Protein AF-A0A6A7Y9S2-F1 (afdb_monomer)

Secondary structure (DSSP, 8-state):
-HHHHHHHHHHHHHHHHTT-HHHHHHHHHHHHHHHHHHHHHHHH-TTTTTT-GGG----TTS---GGG--

Structure (mmCIF, N/CA/C/O backbone):
data_AF-A0A6A7Y9S2-F1
#
_entry.id   AF-A0A6A7Y9S2-F1
#
loop_
_atom_site.group_PDB
_atom_site.id
_atom_site.type_symbol
_atom_site.label_atom_id
_atom_site.label_alt_id
_atom_site.label_comp_id
_atom_site.label_asym_id
_atom_site.label_entity_id
_atom_site.label_seq_id
_atom_site.pdbx_PDB_ins_code
_atom_site.Cartn_x
_atom_site.Cartn_y
_atom_site.Cartn_z
_atom_site.occupancy
_atom_site.B_iso_or_equiv
_atom_site.auth_seq_id
_atom_site.auth_comp_id
_atom_site.auth_asym_id
_atom_site.auth_atom_id
_atom_site.pdbx_PDB_model_num
ATOM 1 N N . MET A 1 1 ? 1.039 -8.996 -8.433 1.00 66.88 1 MET A N 1
ATOM 2 C CA . MET A 1 1 ? -0.397 -9.213 -8.735 1.00 66.88 1 MET A CA 1
ATOM 3 C C . MET A 1 1 ? -1.248 -8.127 -8.085 1.00 66.88 1 MET A C 1
ATOM 5 O O . MET A 1 1 ? -1.463 -8.162 -6.875 1.00 66.88 1 MET A O 1
ATOM 9 N N . MET A 1 2 ? -1.734 -7.166 -8.876 1.00 70.88 2 MET A N 1
ATOM 10 C CA . MET A 1 2 ? -2.497 -5.996 -8.398 1.00 70.88 2 MET A CA 1
ATOM 11 C C . MET A 1 2 ? -3.736 -6.350 -7.552 1.00 70.88 2 MET A C 1
ATOM 13 O O . MET A 1 2 ? -4.095 -5.601 -6.649 1.00 70.88 2 MET A O 1
ATOM 17 N N . PHE A 1 3 ? -4.347 -7.519 -7.777 1.00 71.25 3 PHE A N 1
ATOM 18 C CA . PHE A 1 3 ? -5.492 -8.024 -7.005 1.00 71.25 3 PHE A CA 1
ATOM 19 C C . PHE A 1 3 ? -5.264 -8.016 -5.482 1.00 71.25 3 PHE A C 1
ATOM 21 O O . PHE A 1 3 ? -6.150 -7.627 -4.724 1.00 71.25 3 PHE A O 1
ATOM 28 N N . VAL A 1 4 ? -4.060 -8.378 -5.024 1.00 72.69 4 VAL A N 1
ATOM 29 C CA . VAL A 1 4 ? -3.727 -8.431 -3.588 1.00 72.69 4 VAL A CA 1
ATOM 30 C C . VAL A 1 4 ? -3.757 -7.034 -2.961 1.00 72.69 4 VAL A C 1
ATOM 32 O O . VAL A 1 4 ? -4.210 -6.873 -1.830 1.00 72.69 4 VAL A O 1
ATOM 35 N N . VAL A 1 5 ? -3.332 -6.013 -3.709 1.00 75.06 5 VAL A N 1
ATOM 36 C CA . VAL A 1 5 ? -3.330 -4.614 -3.257 1.00 75.06 5 VAL A CA 1
ATOM 37 C C . VAL A 1 5 ? -4.767 -4.131 -3.046 1.00 75.06 5 VAL A C 1
ATOM 39 O O . VAL A 1 5 ? -5.085 -3.597 -1.984 1.00 75.06 5 VAL A O 1
ATOM 42 N N . PHE A 1 6 ? -5.661 -4.400 -4.001 1.00 74.19 6 PHE A N 1
ATOM 43 C CA . PHE A 1 6 ? -7.080 -4.054 -3.875 1.00 74.19 6 PHE A CA 1
ATOM 44 C C . PHE A 1 6 ? -7.785 -4.818 -2.747 1.00 74.19 6 PHE A C 1
ATOM 46 O O . PHE A 1 6 ? -8.582 -4.224 -2.022 1.00 74.19 6 PHE A O 1
ATOM 53 N N . ALA A 1 7 ? -7.466 -6.100 -2.541 1.00 78.88 7 ALA A N 1
ATOM 54 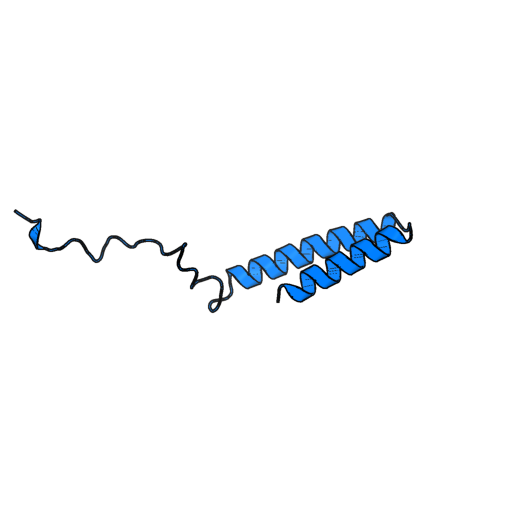C CA . ALA A 1 7 ? -8.029 -6.888 -1.445 1.00 78.88 7 ALA A CA 1
ATOM 55 C C . ALA A 1 7 ? -7.639 -6.322 -0.066 1.00 78.88 7 ALA A C 1
ATOM 57 O O . ALA A 1 7 ? -8.483 -6.200 0.823 1.00 78.88 7 ALA A O 1
ATOM 58 N N . VAL A 1 8 ? -6.375 -5.915 0.102 1.00 76.94 8 VAL A N 1
ATOM 59 C CA . VAL A 1 8 ? -5.887 -5.292 1.344 1.00 76.94 8 VAL A CA 1
ATOM 60 C C . VAL A 1 8 ? -6.508 -3.907 1.553 1.00 76.94 8 VAL A C 1
ATOM 62 O O . VAL A 1 8 ? -6.875 -3.579 2.681 1.00 76.94 8 VAL A O 1
ATOM 65 N N . LEU A 1 9 ? -6.703 -3.120 0.487 1.00 77.00 9 LEU A N 1
ATOM 66 C CA . LEU A 1 9 ? -7.408 -1.835 0.563 1.00 77.00 9 LEU A CA 1
ATOM 67 C C . LEU A 1 9 ? -8.863 -2.010 1.021 1.00 77.00 9 LEU A C 1
ATOM 69 O O . LEU A 1 9 ? -9.324 -1.289 1.904 1.00 77.00 9 LEU A O 1
ATOM 73 N N . ALA A 1 10 ? -9.577 -2.983 0.449 1.00 80.31 10 ALA A N 1
ATOM 74 C CA . ALA A 1 10 ? -10.954 -3.289 0.826 1.00 80.31 10 ALA A CA 1
ATOM 75 C C . ALA A 1 10 ? -11.049 -3.729 2.297 1.00 80.31 10 ALA A C 1
ATOM 77 O O . ALA A 1 10 ? -11.922 -3.267 3.030 1.00 80.31 10 ALA A O 1
ATOM 78 N N . LEU A 1 11 ? -10.105 -4.551 2.763 1.00 78.69 11 LEU A N 1
ATOM 79 C CA . LEU A 1 11 ? -9.999 -4.931 4.173 1.00 78.69 11 LEU A CA 1
ATOM 80 C C . LEU A 1 11 ? -9.745 -3.723 5.082 1.00 78.69 11 LEU A C 1
ATOM 82 O O . LEU A 1 11 ? -10.403 -3.588 6.113 1.00 78.69 11 LEU A O 1
ATOM 86 N N . ALA A 1 12 ? -8.841 -2.820 4.694 1.00 75.44 12 ALA A N 1
ATOM 87 C CA . ALA A 1 12 ? -8.580 -1.589 5.437 1.00 75.44 12 ALA A CA 1
ATOM 88 C C . ALA A 1 12 ? -9.840 -0.710 5.548 1.00 75.44 12 ALA A C 1
ATOM 90 O O . ALA A 1 12 ? -10.118 -0.173 6.623 1.00 75.44 12 ALA A O 1
ATOM 91 N N . LEU A 1 13 ? -10.637 -0.625 4.477 1.00 76.69 13 LEU A N 1
ATOM 92 C CA . LEU A 1 13 ? -11.911 0.097 4.456 1.00 76.69 13 LEU A CA 1
ATOM 93 C C . LEU A 1 13 ? -12.939 -0.525 5.417 1.00 76.69 13 LEU A C 1
ATOM 95 O O . LEU A 1 13 ? -13.531 0.186 6.228 1.00 76.69 13 LEU A O 1
ATOM 99 N N . VAL A 1 14 ? 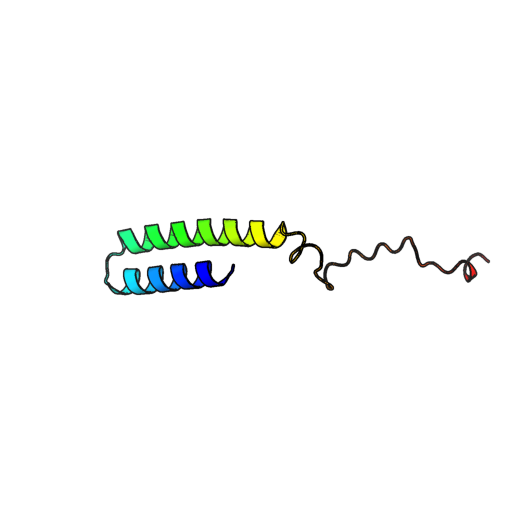-13.113 -1.851 5.380 1.00 80.31 14 VAL A N 1
ATOM 100 C CA . VAL A 1 14 ? -14.058 -2.581 6.250 1.00 80.31 14 VAL A CA 1
ATOM 101 C C . VAL A 1 14 ? -13.660 -2.472 7.727 1.00 80.31 14 VAL A C 1
ATOM 103 O O . VAL A 1 14 ? -14.509 -2.246 8.590 1.00 80.31 14 VAL A O 1
ATOM 106 N N . VAL A 1 15 ? -12.364 -2.566 8.038 1.00 75.75 15 VAL A N 1
ATOM 107 C CA . VAL A 1 15 ? -11.847 -2.409 9.409 1.00 75.75 15 VAL A CA 1
ATOM 108 C C . VAL A 1 15 ? -11.991 -0.966 9.902 1.00 75.75 15 VAL A C 1
ATOM 110 O O . VAL A 1 15 ? -12.316 -0.741 11.071 1.00 75.75 15 VAL A O 1
ATOM 113 N N . GLY A 1 16 ? -11.794 0.017 9.019 1.00 69.88 16 GLY A N 1
ATOM 114 C CA . GLY A 1 16 ? -12.054 1.428 9.302 1.00 69.88 16 GLY A CA 1
ATOM 115 C C . GLY A 1 16 ? -13.526 1.718 9.593 1.00 69.88 16 GLY A C 1
ATOM 116 O O . GLY A 1 16 ? -13.824 2.481 10.514 1.00 69.88 16 GLY A O 1
ATOM 117 N N . TRP A 1 17 ? -14.437 1.049 8.881 1.00 74.69 17 TRP A N 1
ATOM 118 C CA . TRP A 1 17 ? -15.883 1.168 9.078 1.00 74.69 17 TRP A CA 1
ATOM 119 C C . TRP A 1 17 ? -16.337 0.696 10.467 1.00 74.69 17 TRP A C 1
ATOM 121 O O . TRP A 1 17 ? -17.216 1.300 11.073 1.00 74.69 17 TRP A O 1
ATOM 131 N N . PHE A 1 18 ? -15.679 -0.320 11.035 1.00 77.12 18 PHE A N 1
ATOM 132 C CA . PHE A 1 18 ? -15.951 -0.818 12.392 1.00 77.12 18 PHE A CA 1
ATOM 133 C C . PHE A 1 18 ? -15.440 0.099 13.529 1.00 77.12 18 PHE A C 1
ATOM 135 O O . PHE A 1 18 ? -15.512 -0.260 14.705 1.00 77.12 18 PHE A O 1
ATOM 142 N N . GLY A 1 19 ? -14.917 1.292 13.219 1.00 69.25 19 GLY A N 1
ATOM 143 C CA . GLY A 1 19 ? -14.666 2.358 14.200 1.00 69.25 19 GLY A CA 1
ATOM 144 C C . GLY A 1 19 ? -13.350 2.257 14.980 1.00 69.25 19 GLY A C 1
ATOM 145 O O . GLY A 1 19 ? -13.008 3.160 15.749 1.00 69.25 19 GLY A O 1
ATOM 146 N N . ARG A 1 20 ? -12.537 1.216 14.762 1.00 69.94 20 ARG A N 1
ATOM 147 C CA . ARG A 1 20 ? -11.208 1.080 15.383 1.00 69.94 20 ARG A CA 1
ATOM 148 C C . ARG A 1 20 ? -10.157 1.927 14.651 1.00 69.94 20 ARG A C 1
ATOM 150 O O . ARG A 1 20 ? -9.242 1.399 14.024 1.00 69.94 20 ARG A O 1
ATOM 157 N N . ARG A 1 21 ? -10.251 3.258 14.792 1.00 71.88 21 ARG A N 1
ATOM 158 C CA . ARG A 1 21 ? -9.378 4.260 14.132 1.00 71.88 21 ARG A CA 1
ATOM 159 C C . ARG A 1 21 ? -7.876 3.951 14.214 1.00 71.88 21 ARG A C 1
ATOM 161 O O . ARG A 1 21 ? -7.183 4.080 13.213 1.00 71.88 21 ARG A O 1
ATOM 168 N N . LYS A 1 22 ? -7.369 3.506 15.373 1.00 79.62 22 LYS A N 1
ATOM 169 C CA . LYS A 1 22 ? -5.940 3.161 15.545 1.00 79.62 22 LYS A CA 1
ATOM 170 C C . LYS A 1 22 ? -5.512 1.994 14.647 1.00 79.62 22 LYS A C 1
ATOM 172 O O . LYS A 1 22 ? -4.461 2.053 14.024 1.00 79.62 22 LYS A O 1
ATOM 177 N N . TRP A 1 23 ? -6.348 0.964 14.548 1.00 75.12 23 TRP A N 1
ATOM 178 C CA . TRP A 1 23 ? -6.090 -0.202 13.704 1.00 75.12 23 TRP A CA 1
ATOM 179 C C . TRP A 1 23 ? -6.258 0.124 12.219 1.00 75.12 23 TRP A C 1
ATOM 181 O O . TRP A 1 23 ? -5.466 -0.338 11.406 1.00 75.12 23 TRP A O 1
ATOM 191 N N . ALA A 1 24 ? -7.219 0.984 11.876 1.00 72.31 24 ALA A N 1
ATOM 192 C CA . ALA A 1 24 ? -7.410 1.467 10.510 1.00 72.31 24 ALA A CA 1
ATOM 193 C C . ALA A 1 24 ? -6.176 2.214 9.977 1.00 72.31 24 ALA A C 1
ATOM 195 O O . ALA A 1 24 ? -5.762 1.977 8.848 1.00 72.31 24 ALA A O 1
ATOM 196 N N . LEU A 1 25 ? -5.545 3.060 10.802 1.00 80.00 25 LEU A N 1
ATOM 197 C CA . LEU A 1 25 ? -4.313 3.767 10.430 1.00 80.00 25 LEU A CA 1
ATOM 198 C C . LEU A 1 25 ? -3.132 2.812 10.209 1.00 80.00 25 LEU A C 1
ATOM 200 O O . LEU A 1 25 ? -2.377 2.988 9.256 1.00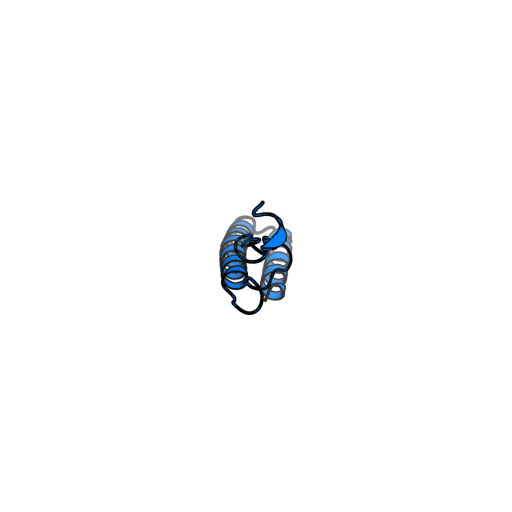 80.00 25 LEU A O 1
ATOM 204 N N . ILE A 1 26 ? -2.993 1.779 11.048 1.00 83.81 26 ILE A N 1
ATOM 205 C CA . ILE A 1 26 ? -1.954 0.752 10.873 1.00 83.81 26 ILE A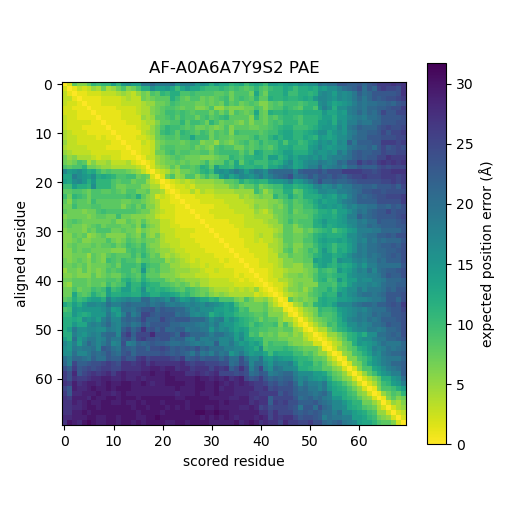 CA 1
ATOM 206 C C . ILE A 1 26 ? -2.190 -0.027 9.573 1.00 83.81 26 ILE A C 1
ATOM 208 O O . ILE A 1 26 ? -1.257 -0.193 8.789 1.00 83.81 26 ILE A O 1
ATOM 212 N N . LEU A 1 27 ? -3.429 -0.456 9.301 1.00 75.06 27 LEU A N 1
ATOM 213 C CA . LEU A 1 27 ? -3.765 -1.137 8.047 1.00 75.06 27 LEU A CA 1
ATOM 214 C C . LEU A 1 27 ? -3.537 -0.244 6.823 1.00 75.06 27 LEU A C 1
ATOM 216 O O . LEU A 1 27 ? -3.053 -0.733 5.806 1.00 75.06 27 LEU A O 1
ATOM 220 N N . LEU A 1 28 ? -3.837 1.052 6.918 1.00 79.38 28 LEU A N 1
ATOM 221 C CA . LEU A 1 28 ? -3.591 2.014 5.845 1.00 79.38 28 LEU A CA 1
ATOM 222 C C . LEU A 1 28 ? -2.091 2.172 5.559 1.00 79.38 28 LEU A C 1
ATOM 224 O O . LEU A 1 28 ? -1.680 2.204 4.401 1.00 79.38 28 LEU A O 1
ATOM 228 N N . PHE A 1 29 ? -1.261 2.231 6.601 1.00 86.81 29 PHE A N 1
ATOM 229 C CA . PHE A 1 29 ? 0.190 2.288 6.440 1.00 86.81 29 PHE A CA 1
ATOM 230 C C . PHE A 1 29 ? 0.738 1.009 5.793 1.00 86.81 29 PHE A C 1
ATOM 232 O O . PHE A 1 29 ? 1.517 1.074 4.843 1.00 86.81 29 PHE A O 1
ATOM 239 N N . VAL A 1 30 ? 0.281 -0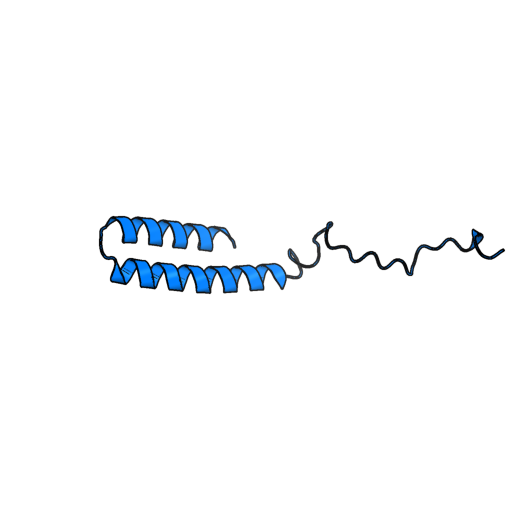.161 6.252 1.00 82.94 30 VAL A N 1
ATOM 240 C CA . VAL A 1 30 ? 0.642 -1.456 5.654 1.00 82.94 30 VAL A CA 1
ATOM 241 C C . VAL A 1 30 ? 0.198 -1.530 4.193 1.00 82.94 30 VAL A C 1
ATOM 243 O O . VAL A 1 30 ? 0.967 -1.998 3.354 1.00 82.94 30 VAL A O 1
ATOM 246 N N . PHE A 1 31 ? -0.992 -1.017 3.865 1.00 83.06 31 PHE A N 1
ATOM 247 C CA . PHE A 1 31 ? -1.465 -0.898 2.488 1.00 83.06 31 PHE A CA 1
ATOM 248 C C . PHE A 1 31 ? -0.497 -0.073 1.631 1.00 83.06 31 PHE A C 1
ATOM 250 O O . PHE A 1 31 ? -0.119 -0.525 0.553 1.00 83.06 31 PHE A O 1
ATOM 257 N N . PHE A 1 32 ? -0.039 1.084 2.116 1.00 83.94 32 PHE A N 1
ATOM 258 C CA . PHE A 1 32 ? 0.924 1.920 1.395 1.00 83.94 32 PHE A CA 1
ATOM 259 C C . PHE A 1 32 ? 2.247 1.196 1.131 1.00 83.94 32 PHE A C 1
ATOM 261 O O . PHE A 1 32 ? 2.722 1.178 -0.003 1.00 83.94 32 PHE A O 1
ATOM 268 N N . VAL A 1 33 ? 2.824 0.555 2.151 1.00 87.62 33 VAL A N 1
ATOM 269 C CA . VAL A 1 33 ? 4.079 -0.203 2.005 1.00 87.62 33 VAL A CA 1
ATOM 270 C C . VAL A 1 33 ? 3.915 -1.344 1.000 1.00 87.62 33 VAL A C 1
ATOM 272 O O . VAL A 1 33 ? 4.780 -1.562 0.149 1.00 87.62 33 VAL A O 1
ATOM 275 N N . LEU A 1 34 ? 2.791 -2.059 1.066 1.00 81.69 34 LEU A N 1
ATOM 276 C CA . LEU A 1 34 ? 2.499 -3.163 0.161 1.00 81.69 34 LEU A CA 1
ATOM 277 C C . LEU A 1 34 ? 2.280 -2.673 -1.275 1.00 81.69 34 LEU A C 1
ATOM 279 O O . LEU A 1 34 ? 2.797 -3.286 -2.206 1.00 81.69 34 LEU A O 1
ATOM 283 N N . ALA A 1 35 ? 1.573 -1.555 -1.451 1.00 80.50 35 ALA A N 1
ATOM 284 C CA . ALA A 1 35 ? 1.358 -0.925 -2.747 1.00 80.50 35 ALA A CA 1
ATOM 285 C C . ALA A 1 35 ? 2.688 -0.511 -3.386 1.00 80.50 35 ALA A C 1
ATOM 287 O O . ALA A 1 35 ? 2.939 -0.876 -4.530 1.00 80.50 35 ALA A O 1
ATOM 288 N N . ILE A 1 36 ? 3.573 0.156 -2.635 1.00 84.50 36 ILE A N 1
ATOM 289 C CA . ILE A 1 36 ? 4.912 0.543 -3.107 1.00 84.50 36 ILE A CA 1
ATOM 290 C C . ILE A 1 36 ? 5.710 -0.695 -3.523 1.00 84.50 36 ILE A C 1
ATOM 292 O O . ILE A 1 36 ? 6.253 -0.736 -4.624 1.00 84.50 36 ILE A O 1
ATOM 296 N N . LYS A 1 37 ? 5.750 -1.735 -2.681 1.00 83.12 37 LYS A N 1
ATOM 297 C CA . LYS A 1 37 ? 6.488 -2.969 -2.979 1.00 83.12 37 LYS A CA 1
ATOM 298 C C . LYS A 1 37 ? 5.978 -3.654 -4.248 1.00 83.12 37 LYS A C 1
ATOM 300 O O . LYS A 1 37 ? 6.787 -4.053 -5.080 1.00 83.12 37 LYS A O 1
ATOM 305 N N . VAL A 1 38 ? 4.660 -3.798 -4.396 1.00 78.44 38 VAL A N 1
ATOM 306 C CA . VAL A 1 38 ? 4.052 -4.424 -5.581 1.00 78.44 38 VAL A CA 1
ATOM 307 C C . VAL A 1 38 ? 4.293 -3.572 -6.823 1.00 78.44 38 VAL A C 1
ATOM 309 O O . VAL A 1 38 ? 4.630 -4.123 -7.861 1.00 78.44 38 VAL A O 1
ATOM 312 N N . PHE A 1 39 ? 4.192 -2.249 -6.708 1.00 76.00 39 PHE A N 1
ATOM 313 C CA 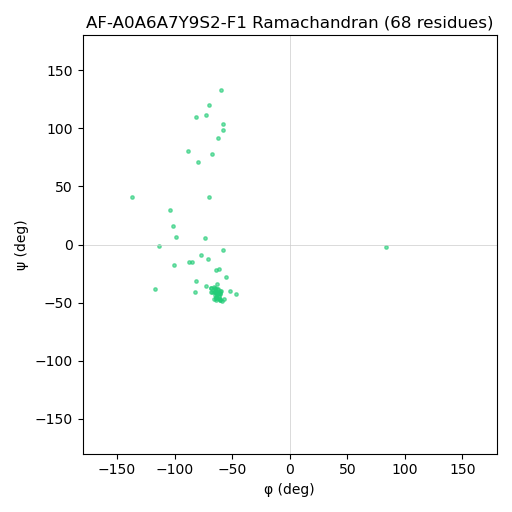. PHE A 1 39 ? 4.436 -1.323 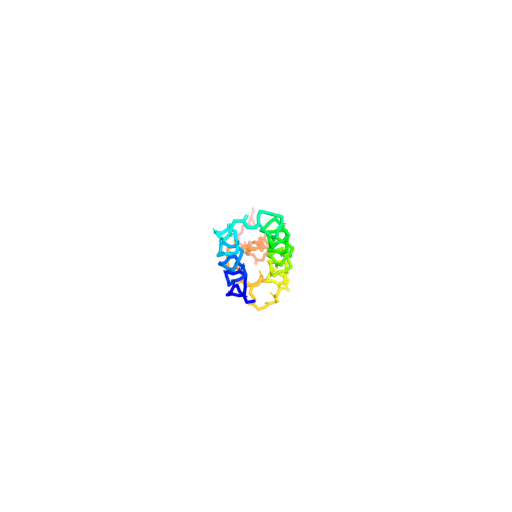-7.810 1.00 76.00 39 PHE A CA 1
ATOM 314 C C . PHE A 1 39 ? 5.890 -1.371 -8.298 1.00 76.00 39 PHE A C 1
ATOM 316 O O . PHE A 1 39 ? 6.126 -1.487 -9.498 1.00 76.00 39 PHE A O 1
ATOM 323 N N . LEU A 1 40 ? 6.868 -1.364 -7.382 1.00 78.75 40 LEU A N 1
ATOM 324 C CA . LEU A 1 40 ? 8.279 -1.540 -7.742 1.00 78.75 40 LEU A CA 1
ATOM 325 C C . LEU A 1 40 ? 8.526 -2.905 -8.385 1.00 78.75 40 LEU A C 1
ATOM 327 O O . LEU A 1 40 ? 9.260 -2.989 -9.363 1.00 78.75 40 LEU A O 1
ATOM 331 N N . TRP A 1 41 ? 7.922 -3.964 -7.848 1.00 74.12 41 TRP A N 1
ATOM 332 C CA . TRP A 1 41 ? 8.092 -5.310 -8.387 1.00 74.12 41 TRP A CA 1
ATOM 333 C C . TRP A 1 41 ? 7.514 -5.447 -9.802 1.00 74.12 41 TRP A C 1
ATOM 335 O O . TRP A 1 41 ? 8.127 -6.089 -10.646 1.00 74.12 41 TRP A O 1
ATOM 345 N N . GLU A 1 42 ? 6.384 -4.794 -10.086 1.00 71.00 42 GLU A N 1
ATOM 346 C CA . GL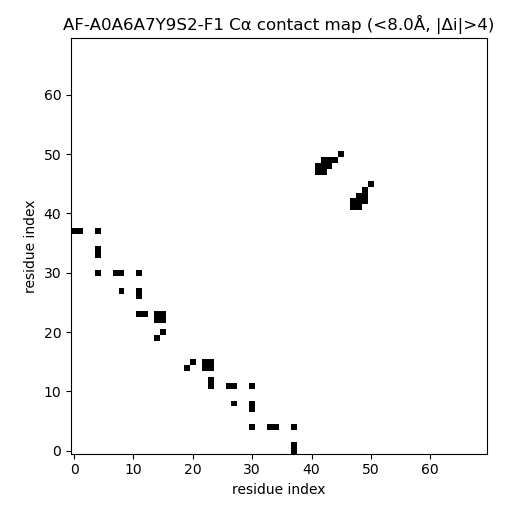U A 1 42 ? 5.772 -4.761 -11.419 1.00 71.00 42 GLU A CA 1
ATOM 347 C C . GLU A 1 42 ? 6.629 -3.967 -12.424 1.00 71.00 42 GLU A C 1
ATOM 349 O O . GLU A 1 42 ? 6.828 -4.417 -13.549 1.00 71.00 42 GLU A O 1
ATOM 354 N N . ILE A 1 43 ? 7.204 -2.830 -12.006 1.00 67.44 43 ILE A N 1
ATOM 355 C CA . ILE A 1 43 ? 8.127 -2.029 -12.834 1.00 67.44 43 ILE A CA 1
ATOM 356 C C . ILE A 1 43 ? 9.415 -2.796 -13.145 1.00 67.44 43 ILE A C 1
ATOM 358 O O . ILE A 1 43 ? 9.889 -2.770 -14.277 1.00 67.44 43 ILE A O 1
ATOM 362 N N . TYR A 1 44 ? 9.985 -3.481 -12.152 1.00 66.62 44 TYR A N 1
ATOM 363 C CA . TYR A 1 44 ? 11.196 -4.281 -12.339 1.00 66.62 44 TYR A CA 1
ATOM 364 C C . TYR A 1 44 ? 10.932 -5.624 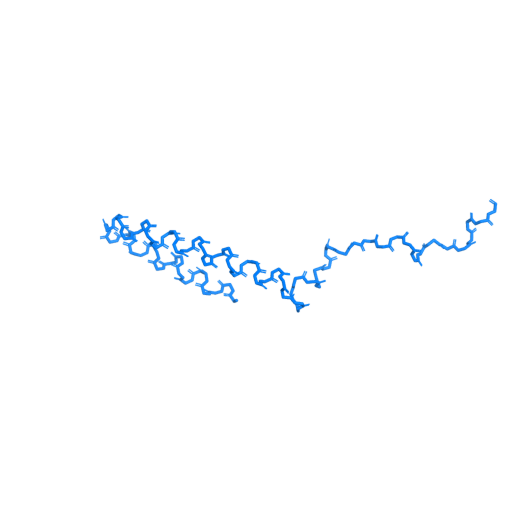-13.030 1.00 66.62 44 TYR A C 1
ATOM 366 O O . TYR A 1 44 ? 11.889 -6.311 -13.388 1.00 66.62 44 TYR A O 1
ATOM 374 N N . SER A 1 45 ? 9.669 -6.015 -13.229 1.00 63.12 45 SER A N 1
ATOM 375 C CA . SER A 1 45 ? 9.344 -7.271 -13.896 1.00 63.12 45 SER A CA 1
ATOM 376 C C . SER A 1 45 ? 9.699 -7.185 -15.388 1.00 63.12 45 SER A C 1
ATOM 378 O O . SER A 1 45 ? 9.132 -6.355 -16.106 1.00 63.12 45 SER A O 1
ATOM 380 N N . PRO A 1 46 ? 10.601 -8.046 -15.895 1.00 58.59 46 PRO A N 1
ATOM 381 C CA . PRO A 1 46 ? 11.020 -8.038 -17.298 1.00 58.59 46 PRO A CA 1
ATOM 382 C C . PRO A 1 46 ? 9.880 -8.380 -18.267 1.00 58.59 46 PRO A C 1
ATOM 384 O O . PRO A 1 46 ? 9.931 -8.000 -19.435 1.00 58.59 46 PRO A O 1
ATOM 387 N N . GLU A 1 47 ? 8.831 -9.054 -17.789 1.00 62.22 47 GLU A N 1
ATOM 388 C CA . GLU A 1 47 ? 7.678 -9.442 -18.606 1.00 62.22 47 GLU A CA 1
ATOM 389 C C . GLU A 1 47 ? 6.657 -8.305 -18.793 1.00 62.22 47 GLU A C 1
ATOM 391 O O . GLU A 1 47 ? 6.043 -8.228 -19.858 1.00 62.22 47 GLU A O 1
ATOM 396 N N . TYR A 1 48 ? 6.514 -7.403 -17.810 1.00 57.09 48 TYR A N 1
ATOM 397 C CA . TYR A 1 48 ? 5.466 -6.367 -17.775 1.00 57.09 48 TYR A CA 1
ATOM 398 C C . TYR A 1 48 ? 6.001 -4.923 -17.815 1.00 57.09 48 TYR A C 1
ATOM 400 O O . TYR A 1 48 ? 5.407 -4.072 -18.475 1.00 57.09 48 TYR A O 1
ATOM 408 N N . GLY A 1 49 ? 7.122 -4.633 -17.145 1.00 54.38 49 GLY A N 1
ATOM 409 C CA . GLY A 1 49 ? 7.691 -3.286 -17.016 1.00 54.38 49 GLY A CA 1
ATOM 410 C C . GLY A 1 49 ? 8.533 -2.840 -18.213 1.00 54.38 49 GLY A C 1
ATOM 411 O O . GLY A 1 49 ? 8.417 -1.709 -18.676 1.00 54.38 49 GLY A O 1
ATOM 412 N N . TYR A 1 50 ? 9.345 -3.743 -18.768 1.00 55.44 50 TYR A N 1
ATOM 413 C CA . TYR A 1 50 ? 10.275 -3.421 -19.863 1.00 55.44 50 TYR A CA 1
ATOM 414 C C . TYR A 1 50 ? 9.650 -3.478 -21.265 1.00 55.44 50 TYR A C 1
ATOM 416 O O . TYR A 1 50 ? 10.226 -2.957 -22.217 1.00 55.44 50 TYR A O 1
ATOM 424 N N . ARG A 1 51 ? 8.466 -4.086 -21.410 1.00 55.47 51 ARG A N 1
ATOM 425 C CA . ARG A 1 51 ? 7.727 -4.196 -22.683 1.00 55.47 51 ARG A CA 1
ATOM 426 C C . ARG A 1 51 ? 6.548 -3.237 -22.785 1.00 55.47 51 ARG A C 1
ATOM 428 O O . ARG A 1 51 ? 5.566 -3.531 -23.454 1.00 55.47 51 ARG A O 1
ATOM 435 N N . MET A 1 52 ? 6.640 -2.084 -22.138 1.00 60.66 52 MET A N 1
ATOM 436 C CA . MET A 1 52 ? 5.660 -1.015 -22.291 1.00 60.66 52 MET A CA 1
ATOM 437 C C . MET A 1 52 ? 5.841 -0.349 -23.671 1.00 60.66 52 MET A C 1
ATOM 439 O O . MET A 1 52 ? 6.851 0.323 -23.882 1.00 60.66 52 MET A O 1
ATOM 443 N N . PRO A 1 53 ? 4.898 -0.485 -24.630 1.00 58.69 53 PRO A N 1
ATOM 444 C CA . PRO A 1 53 ? 5.062 0.069 -25.983 1.00 58.69 53 PRO A CA 1
ATOM 445 C C . PRO A 1 53 ? 5.201 1.597 -26.009 1.00 58.69 53 PRO A C 1
ATOM 447 O O . PRO A 1 53 ? 5.723 2.156 -26.965 1.00 58.69 53 PRO A O 1
ATOM 450 N N . TRP A 1 54 ? 4.743 2.280 -24.958 1.00 66.56 54 TRP A N 1
ATOM 451 C CA . TRP A 1 54 ? 4.786 3.738 -24.835 1.00 66.56 54 TRP A CA 1
ATOM 452 C C . TRP A 1 54 ? 6.088 4.280 -24.231 1.00 66.56 54 TRP A C 1
ATOM 454 O O . TRP A 1 54 ? 6.328 5.479 -24.327 1.00 66.56 54 TRP A O 1
ATOM 464 N N . ILE A 1 55 ? 6.913 3.435 -23.594 1.00 62.78 55 ILE A N 1
ATOM 465 C CA . ILE A 1 55 ? 8.227 3.820 -23.042 1.00 62.78 55 ILE A CA 1
ATOM 466 C C . ILE A 1 55 ? 9.370 3.380 -23.957 1.00 62.78 55 ILE A C 1
ATOM 468 O O . ILE A 1 55 ? 10.520 3.340 -23.524 1.00 62.78 55 ILE A O 1
ATOM 472 N N . GLN A 1 56 ? 9.073 3.038 -25.217 1.00 62.62 56 GLN A N 1
ATOM 473 C CA . GLN A 1 56 ? 10.113 2.810 -26.209 1.00 62.62 56 GLN A CA 1
ATOM 474 C C . GLN A 1 56 ? 10.949 4.082 -26.304 1.00 62.62 56 GLN A C 1
ATOM 476 O O . GLN A 1 56 ? 10.555 5.069 -26.922 1.00 62.62 56 GLN A O 1
ATOM 481 N N . VAL A 1 57 ? 12.093 4.067 -25.615 1.00 62.00 57 VAL A N 1
ATOM 482 C CA . VAL A 1 57 ? 13.166 5.020 -25.825 1.00 62.00 57 VAL A CA 1
ATOM 483 C C . VAL A 1 57 ? 13.498 4.840 -27.288 1.00 62.00 57 VAL A C 1
ATOM 485 O O . VAL A 1 57 ? 14.039 3.811 -27.687 1.00 62.00 57 VAL A O 1
ATOM 488 N N . ASN A 1 58 ? 13.038 5.796 -28.089 1.00 59.12 58 ASN A N 1
ATOM 489 C CA . ASN A 1 58 ? 13.331 5.858 -29.498 1.00 59.12 58 ASN A CA 1
ATOM 490 C C . ASN A 1 58 ? 14.848 6.030 -29.566 1.00 59.12 58 ASN A C 1
ATOM 492 O O . ASN A 1 58 ? 15.360 7.144 -29.452 1.00 59.12 58 ASN A O 1
ATOM 496 N N . ASN A 1 59 ? 15.579 4.919 -29.651 1.00 57.28 59 ASN A N 1
ATOM 497 C CA . ASN A 1 59 ? 16.976 4.915 -30.032 1.00 57.28 59 ASN A CA 1
ATOM 498 C C . ASN A 1 59 ? 16.974 5.343 -31.497 1.00 57.28 59 ASN A C 1
ATOM 500 O O . ASN A 1 59 ? 17.072 4.531 -32.408 1.00 57.28 59 ASN A O 1
ATOM 504 N N . ALA A 1 60 ? 16.817 6.647 -31.721 1.00 53.06 60 ALA A N 1
ATOM 505 C CA . ALA A 1 60 ? 16.928 7.312 -33.009 1.00 53.06 60 ALA A CA 1
ATOM 506 C C . ALA A 1 60 ? 18.398 7.318 -33.482 1.00 53.06 60 ALA A C 1
ATOM 508 O O . ALA A 1 60 ? 18.906 8.330 -33.957 1.00 53.06 60 ALA A O 1
ATOM 509 N N . GLY A 1 61 ? 19.100 6.201 -33.280 1.00 55.47 61 GLY A N 1
ATOM 510 C CA . GLY A 1 61 ? 20.434 5.918 -33.783 1.00 55.47 61 GLY A CA 1
ATOM 511 C C . GLY A 1 61 ? 20.421 5.016 -35.016 1.00 55.47 61 GLY A C 1
ATOM 512 O O . GLY A 1 61 ? 21.401 5.029 -35.755 1.00 55.47 61 GLY A O 1
ATOM 513 N N . ASP A 1 62 ? 19.318 4.306 -35.290 1.00 57.38 62 ASP A N 1
ATOM 514 C CA . ASP A 1 62 ? 19.365 3.178 -36.232 1.00 57.38 62 ASP A CA 1
ATOM 515 C C . ASP A 1 62 ? 18.560 3.395 -37.530 1.00 57.38 62 ASP A C 1
ATOM 517 O O . ASP A 1 62 ? 18.621 2.561 -38.429 1.00 57.38 62 ASP A O 1
ATOM 521 N N . GLU A 1 63 ? 17.870 4.533 -37.696 1.00 58.84 63 GLU A N 1
ATOM 522 C CA . GLU A 1 63 ? 17.062 4.811 -38.901 1.00 58.84 63 GLU A CA 1
ATOM 523 C C . GLU A 1 63 ? 17.212 6.239 -39.458 1.00 58.84 63 GLU A C 1
ATOM 525 O O . GLU A 1 63 ? 16.246 6.847 -39.915 1.00 58.84 63 GLU A O 1
ATOM 530 N N . PHE A 1 64 ? 18.429 6.795 -39.494 1.00 58.72 64 PHE A N 1
ATOM 531 C CA . PHE A 1 64 ? 18.694 7.820 -40.512 1.00 58.72 64 PHE A CA 1
ATOM 532 C C . PHE A 1 64 ? 19.018 7.107 -41.831 1.00 58.72 64 PHE A C 1
ATOM 534 O O . PHE A 1 64 ? 20.085 6.493 -41.929 1.00 58.72 64 PHE A O 1
ATOM 541 N N . PRO A 1 65 ? 18.144 7.157 -42.856 1.00 58.03 65 PRO A N 1
ATOM 542 C CA . PRO A 1 65 ? 18.477 6.590 -44.150 1.00 58.03 65 PRO A CA 1
ATOM 543 C C . PRO A 1 65 ? 19.728 7.292 -44.683 1.00 58.03 65 PRO A C 1
ATOM 545 O O . PRO A 1 65 ? 19.833 8.521 -44.684 1.00 58.03 65 PRO A O 1
ATOM 548 N N . ALA A 1 66 ? 20.687 6.501 -45.164 1.00 59.16 66 ALA A N 1
ATOM 549 C CA . ALA A 1 66 ? 21.940 6.986 -45.744 1.00 59.16 66 ALA A CA 1
ATOM 550 C C . ALA A 1 66 ? 21.746 7.932 -46.955 1.00 59.16 66 ALA A C 1
ATOM 552 O O . ALA A 1 66 ? 22.721 8.490 -47.450 1.00 59.16 66 ALA A O 1
ATOM 553 N N . SER A 1 67 ? 20.506 8.145 -47.411 1.00 62.59 67 SER A N 1
ATOM 554 C CA . SER A 1 67 ? 20.129 9.028 -48.518 1.00 62.59 67 SER A CA 1
ATOM 555 C C . SER A 1 67 ? 20.257 10.526 -48.226 1.00 62.59 67 SER A C 1
ATOM 557 O O . SER A 1 67 ? 20.170 11.312 -49.161 1.00 62.59 67 SER A O 1
ATOM 559 N N . THR A 1 68 ? 20.447 10.943 -46.971 1.00 61.97 68 THR A N 1
ATOM 560 C CA . THR A 1 68 ? 20.541 12.375 -46.604 1.00 61.97 68 THR A CA 1
ATOM 561 C C . THR A 1 68 ? 21.988 12.863 -46.449 1.00 61.97 68 THR A C 1
ATOM 563 O O . THR A 1 68 ? 22.223 13.993 -46.033 1.00 61.97 68 THR A O 1
ATOM 566 N N . ARG A 1 69 ? 22.985 12.031 -46.779 1.00 56.19 69 ARG A N 1
ATOM 567 C CA . ARG A 1 69 ? 24.381 12.476 -46.909 1.00 56.19 69 ARG A CA 1
ATOM 568 C C . ARG A 1 69 ? 24.618 12.964 -48.342 1.00 56.19 69 ARG A C 1
ATOM 570 O O . ARG A 1 69 ? 25.127 12.208 -49.165 1.00 56.19 69 ARG A O 1
ATOM 577 N N . ALA A 1 70 ? 24.206 14.196 -48.622 1.00 59.62 70 ALA A N 1
ATOM 578 C CA . ALA A 1 70 ? 24.556 14.951 -49.824 1.00 59.62 70 ALA A CA 1
ATOM 579 C C . ALA A 1 70 ? 25.031 16.348 -49.417 1.00 59.62 70 ALA A C 1
ATOM 581 O O . ALA A 1 70 ? 24.391 16.929 -48.511 1.00 59.62 70 ALA A O 1
#

Organism: NCBI:txid1608996

Foldseek 3Di:
DCVVLVVLVVVLVVVVVVVPVVVSVVSVVVSVVVVVVVVVCQCPDPVRNVPDPVPPPPPVVPDPPPVPPD

Solvent-accessible surface area (backbone atoms only — not comparable to full-atom values): 4257 Å² total; per-residue (Å²): 116,72,66,60,52,54,52,49,48,53,49,29,52,57,45,38,69,72,65,44,58,74,58,24,53,52,41,49,51,52,40,50,56,49,44,51,52,51,51,54,52,45,53,70,28,73,83,63,36,74,65,41,83,87,69,62,74,76,71,84,79,81,75,76,66,80,84,73,80,122

Sequence (70 aa):
MMFVVFAVLALALVVGWFGRRKWALILLFVFFVLAIKVFLWEIYSPEYGYRMPWIQVNNAGDEFPASTRA

Mean predicted aligned error: 13.36 Å

Radius of gyration: 21.93 Å; Cα contacts (8 Å, |Δi|>4): 29; chains: 1; bounding box: 40×24×65 Å

pLDDT: mean 70.18, std 9.67, range [53.06, 87.62]